Protein AF-A0A4Q3W577-F1 (afdb_monomer_lite)

Radius of gyration: 16.43 Å; chains: 1; bounding box: 40×35×43 Å

Structure (mmCIF, N/CA/C/O backbone):
data_AF-A0A4Q3W577-F1
#
_entry.id   AF-A0A4Q3W577-F1
#
loop_
_atom_site.group_PDB
_atom_site.id
_atom_site.type_symbol
_atom_site.label_atom_id
_atom_site.label_alt_id
_atom_site.label_comp_id
_atom_site.label_asym_id
_atom_site.label_entity_id
_atom_site.label_seq_id
_atom_site.pdbx_PDB_ins_code
_atom_site.Cartn_x
_atom_site.Cartn_y
_atom_site.Cartn_z
_atom_site.occupancy
_atom_site.B_iso_or_equiv
_atom_site.auth_seq_id
_atom_site.auth_comp_id
_atom_site.auth_asym_id
_atom_site.auth_atom_id
_atom_site.pdbx_PDB_model_num
ATOM 1 N N . MET A 1 1 ? 9.323 1.753 0.299 1.00 82.62 1 MET A N 1
ATOM 2 C CA . MET A 1 1 ? 9.574 1.809 -1.164 1.00 82.62 1 MET A CA 1
ATOM 3 C C . MET A 1 1 ? 8.614 0.892 -1.922 1.00 82.62 1 MET A C 1
ATOM 5 O O . MET A 1 1 ? 8.152 -0.078 -1.336 1.00 82.62 1 MET A O 1
ATOM 9 N N . ILE A 1 2 ? 8.341 1.172 -3.198 1.00 89.12 2 ILE A N 1
ATOM 10 C CA . ILE A 1 2 ? 7.577 0.310 -4.118 1.00 89.12 2 ILE A CA 1
ATOM 11 C C . ILE A 1 2 ? 8.361 0.217 -5.434 1.00 89.12 2 ILE A C 1
ATOM 13 O O . ILE A 1 2 ? 8.716 1.256 -5.986 1.00 89.12 2 ILE A O 1
ATOM 17 N N . ASP A 1 3 ? 8.633 -0.992 -5.934 1.00 89.75 3 ASP A N 1
ATOM 18 C CA . ASP A 1 3 ? 9.271 -1.202 -7.245 1.00 89.75 3 ASP A CA 1
ATOM 19 C C . ASP A 1 3 ? 8.219 -1.665 -8.263 1.00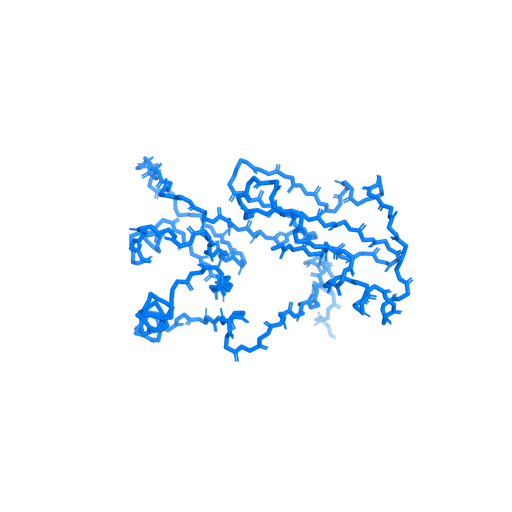 89.75 3 ASP A C 1
ATOM 21 O O . ASP A 1 3 ? 7.570 -2.694 -8.081 1.00 89.75 3 ASP A O 1
ATOM 25 N N . PHE A 1 4 ? 8.018 -0.874 -9.314 1.00 90.88 4 PHE A N 1
ATOM 26 C CA . PHE A 1 4 ? 7.092 -1.162 -10.407 1.00 90.88 4 PHE A CA 1
ATOM 27 C C . PHE A 1 4 ? 7.853 -1.842 -11.533 1.00 90.88 4 PHE A C 1
ATOM 29 O O . PHE A 1 4 ? 8.828 -1.276 -12.017 1.00 90.88 4 PHE A O 1
ATOM 36 N N . ILE A 1 5 ? 7.400 -3.016 -11.975 1.00 89.25 5 ILE A N 1
ATOM 37 C CA . ILE A 1 5 ? 8.038 -3.790 -13.047 1.00 89.25 5 ILE A CA 1
ATOM 38 C C . ILE A 1 5 ? 7.039 -3.987 -14.192 1.00 89.25 5 ILE A C 1
ATOM 40 O O . ILE A 1 5 ? 5.919 -4.443 -13.966 1.00 89.25 5 ILE A O 1
ATOM 44 N N . TYR A 1 6 ? 7.444 -3.662 -15.423 1.00 88.00 6 TYR A N 1
ATOM 45 C CA . TYR A 1 6 ? 6.683 -3.949 -16.643 1.00 88.00 6 TYR A CA 1
ATOM 46 C C . TYR A 1 6 ? 7.619 -4.402 -17.764 1.00 88.00 6 TYR A C 1
ATOM 48 O O . TYR A 1 6 ? 8.552 -3.690 -18.147 1.00 88.00 6 TYR A O 1
ATOM 56 N N . GLY A 1 7 ? 7.369 -5.595 -18.307 1.00 85.25 7 GLY A N 1
ATOM 57 C CA . GLY A 1 7 ? 8.296 -6.229 -19.242 1.00 85.25 7 GLY A CA 1
ATOM 58 C C . GLY A 1 7 ? 9.677 -6.394 -18.602 1.00 85.25 7 GLY A C 1
ATOM 59 O O . GLY A 1 7 ? 9.794 -6.958 -17.520 1.00 85.25 7 GLY A O 1
ATOM 60 N N . ARG A 1 8 ? 10.717 -5.867 -19.256 1.00 86.12 8 ARG A N 1
ATOM 61 C CA . ARG A 1 8 ? 12.102 -5.870 -18.752 1.00 86.12 8 ARG A CA 1
ATOM 62 C C . ARG A 1 8 ? 12.521 -4.544 -18.111 1.00 86.12 8 ARG A C 1
ATOM 64 O O . ARG A 1 8 ? 13.711 -4.265 -18.053 1.00 86.12 8 ARG A O 1
ATOM 71 N N . LYS A 1 9 ? 11.577 -3.708 -17.664 1.00 87.19 9 LYS A N 1
ATOM 72 C CA . LYS A 1 9 ? 11.870 -2.373 -17.110 1.00 87.19 9 LYS A CA 1
ATOM 73 C C . LYS A 1 9 ? 11.303 -2.197 -15.705 1.00 87.19 9 LYS A C 1
ATOM 75 O O . LYS A 1 9 ? 10.205 -2.684 -15.429 1.00 87.19 9 LYS A O 1
ATOM 80 N N . ALA A 1 10 ? 12.044 -1.496 -14.841 1.00 87.69 10 ALA A N 1
ATOM 81 C CA . ALA A 1 10 ? 11.629 -1.167 -13.477 1.00 87.69 10 ALA A CA 1
ATOM 82 C C . ALA A 1 10 ? 11.695 0.332 -13.168 1.00 87.69 10 ALA A C 1
ATOM 84 O O . ALA A 1 10 ? 12.605 1.036 -13.607 1.00 87.69 10 ALA A O 1
ATOM 85 N N . HIS A 1 11 ? 10.777 0.793 -12.320 1.00 86.75 11 HIS A N 1
ATOM 86 C CA . HIS A 1 11 ? 10.814 2.111 -11.698 1.00 86.75 11 HIS A CA 1
ATOM 87 C C . HIS A 1 11 ? 10.502 1.989 -10.213 1.00 86.75 11 HIS A C 1
ATOM 89 O O . HIS A 1 11 ? 9.432 1.515 -9.837 1.00 86.75 11 HIS A O 1
ATOM 95 N N . ASN A 1 12 ? 11.410 2.470 -9.369 1.00 86.50 12 ASN A N 1
ATOM 96 C CA . ASN A 1 12 ? 11.170 2.539 -7.937 1.00 86.50 12 ASN A CA 1
ATOM 97 C C . ASN A 1 12 ? 10.556 3.890 -7.570 1.00 86.50 12 ASN A C 1
ATOM 99 O O . ASN A 1 12 ? 10.975 4.926 -8.086 1.00 86.50 12 ASN A O 1
ATOM 103 N N . ILE A 1 13 ? 9.604 3.880 -6.642 1.00 83.19 13 ILE A N 1
ATOM 104 C CA . ILE A 1 13 ? 9.196 5.084 -5.926 1.00 83.19 13 ILE A CA 1
ATOM 105 C C . ILE A 1 13 ? 9.362 4.853 -4.426 1.00 83.19 13 ILE A C 1
ATOM 107 O O . ILE A 1 13 ? 8.832 3.889 -3.859 1.00 83.19 13 ILE A O 1
ATOM 111 N N . ASN A 1 14 ? 10.066 5.771 -3.766 1.00 77.31 14 ASN A N 1
ATOM 112 C CA . ASN A 1 14 ? 10.183 5.786 -2.319 1.00 77.31 14 ASN A CA 1
ATOM 113 C C . ASN A 1 14 ? 9.249 6.843 -1.713 1.00 77.31 14 ASN A C 1
ATOM 115 O O . ASN A 1 14 ? 9.329 8.018 -2.053 1.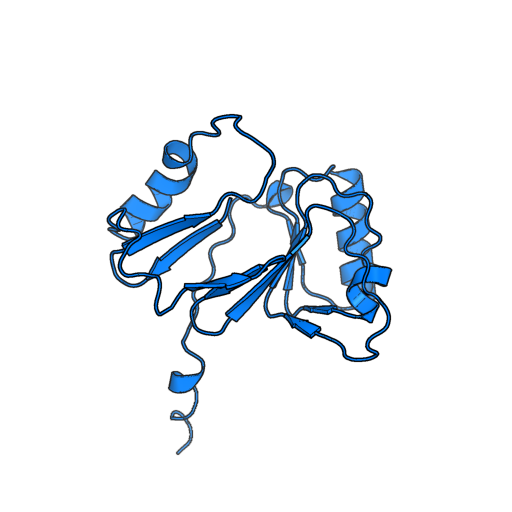00 77.31 14 ASN A O 1
ATOM 119 N N . TYR A 1 15 ? 8.347 6.403 -0.835 1.00 71.81 15 TYR A N 1
ATOM 120 C CA . TYR A 1 15 ? 7.330 7.246 -0.190 1.00 71.81 15 TYR A CA 1
ATOM 121 C C . TYR A 1 15 ? 7.616 7.507 1.291 1.00 71.81 15 TYR A C 1
ATOM 123 O O . TYR A 1 15 ? 6.855 8.206 1.960 1.00 71.81 15 TYR A O 1
ATOM 131 N N . THR A 1 16 ? 8.699 6.938 1.814 1.00 58.91 16 THR A N 1
ATOM 132 C CA . THR A 1 16 ? 9.046 6.994 3.228 1.00 58.91 16 THR A CA 1
ATOM 133 C C . THR A 1 16 ? 10.176 8.008 3.414 1.00 58.91 16 THR A C 1
ATOM 135 O O . THR A 1 16 ? 11.300 7.714 3.048 1.00 58.91 16 THR A O 1
ATOM 138 N N . ILE A 1 17 ? 9.808 9.209 3.888 1.00 51.75 17 ILE A N 1
ATOM 139 C CA . ILE A 1 17 ? 10.595 10.302 4.513 1.00 51.75 17 ILE A CA 1
ATOM 140 C C . ILE A 1 17 ? 12.079 10.461 4.082 1.00 51.75 17 ILE A C 1
ATOM 142 O O . ILE A 1 17 ? 12.902 9.589 4.324 1.00 51.75 17 ILE A O 1
ATOM 146 N N . SER A 1 18 ? 12.371 11.646 3.520 1.00 44.38 18 SER A N 1
ATOM 147 C CA . SER A 1 18 ? 13.666 12.327 3.276 1.00 44.38 18 SER A CA 1
ATOM 148 C C . SER A 1 18 ? 14.967 11.534 3.476 1.00 44.38 18 SER A C 1
ATOM 150 O O . SER A 1 18 ? 15.340 11.247 4.611 1.00 44.38 18 SER A O 1
ATOM 152 N N . ASP A 1 19 ? 15.691 11.309 2.376 1.00 38.62 19 ASP A N 1
ATOM 153 C CA . ASP A 1 19 ? 17.163 11.273 2.268 1.00 38.62 19 ASP A CA 1
ATOM 154 C C . ASP A 1 19 ? 17.989 10.485 3.300 1.00 38.62 19 ASP A C 1
ATOM 156 O O . ASP A 1 19 ? 19.191 10.701 3.421 1.00 38.62 19 ASP A O 1
ATOM 160 N N . SER A 1 20 ? 17.420 9.499 3.994 1.00 45.06 20 SER A N 1
ATOM 161 C CA . SER A 1 20 ? 18.250 8.377 4.436 1.00 45.06 20 SER A CA 1
ATOM 162 C C . SER A 1 20 ? 18.287 7.380 3.288 1.00 45.06 20 SER A C 1
ATOM 164 O O . SER A 1 20 ? 17.257 6.804 2.927 1.00 45.06 20 SER A O 1
ATOM 166 N N . GLU A 1 21 ? 19.459 7.253 2.665 1.00 48.56 21 GLU A N 1
ATOM 167 C CA . GLU A 1 21 ? 19.795 6.263 1.643 1.00 48.56 21 GLU A CA 1
ATOM 168 C C . GLU A 1 21 ? 19.599 4.848 2.208 1.00 48.56 21 GLU A C 1
ATOM 170 O O . GLU A 1 21 ? 20.540 4.120 2.515 1.00 48.56 21 GLU A O 1
ATOM 175 N N . LEU A 1 22 ? 18.347 4.414 2.351 1.00 55.00 22 LEU A N 1
ATOM 176 C CA . LEU A 1 22 ? 18.062 2.999 2.247 1.00 55.00 22 LEU A CA 1
ATOM 177 C C . LEU A 1 22 ? 18.559 2.634 0.854 1.00 55.00 22 LEU A C 1
ATOM 179 O O . LEU A 1 22 ? 18.016 3.156 -0.121 1.00 55.00 22 LEU A O 1
ATOM 183 N N . ASP A 1 23 ? 19.606 1.814 0.764 1.00 60.97 23 ASP A N 1
ATOM 184 C CA . ASP A 1 23 ? 20.143 1.405 -0.526 1.00 60.97 23 ASP A CA 1
ATOM 185 C C . ASP A 1 23 ? 19.043 0.659 -1.289 1.00 60.97 23 ASP A C 1
ATOM 187 O O . ASP A 1 23 ? 18.808 -0.539 -1.112 1.00 60.97 23 ASP A O 1
ATOM 191 N N . VAL A 1 24 ? 18.314 1.407 -2.121 1.00 66.19 24 VAL A N 1
ATOM 192 C CA . VAL A 1 24 ? 17.216 0.908 -2.943 1.00 66.19 24 VAL A CA 1
ATOM 193 C C . VAL A 1 24 ? 17.726 -0.264 -3.772 1.00 66.19 24 VAL A C 1
ATOM 195 O O . VAL A 1 24 ? 16.973 -1.212 -4.002 1.00 66.19 24 VAL A O 1
ATOM 198 N N . ALA A 1 25 ? 19.003 -0.260 -4.169 1.00 66.56 25 ALA A N 1
ATOM 199 C CA . ALA A 1 25 ? 19.601 -1.365 -4.895 1.00 66.56 25 ALA A CA 1
ATOM 200 C C . ALA A 1 25 ? 19.675 -2.633 -4.035 1.00 66.56 25 ALA A C 1
ATOM 202 O O . ALA A 1 25 ? 19.261 -3.679 -4.523 1.00 66.56 25 ALA A O 1
ATOM 203 N N . THR A 1 26 ? 20.089 -2.572 -2.767 1.00 75.25 26 THR A N 1
ATOM 204 C CA . THR A 1 26 ? 20.117 -3.746 -1.869 1.00 75.25 26 THR A CA 1
ATOM 205 C C . THR A 1 26 ? 18.768 -4.473 -1.819 1.00 75.25 26 THR A C 1
ATOM 207 O O . THR A 1 26 ? 18.722 -5.700 -1.918 1.00 75.25 26 THR A O 1
ATOM 210 N N . TYR A 1 27 ? 17.656 -3.738 -1.748 1.00 77.44 27 TYR A N 1
ATOM 211 C CA . TYR A 1 27 ? 16.323 -4.344 -1.629 1.00 77.44 27 TYR A CA 1
ATOM 212 C C . TYR A 1 27 ? 15.666 -4.679 -2.974 1.00 77.44 27 TYR A C 1
ATOM 214 O O . TYR A 1 27 ? 14.859 -5.604 -3.047 1.00 77.44 27 TYR A O 1
ATOM 222 N N . THR A 1 28 ? 15.997 -3.961 -4.052 1.00 82.31 28 THR A N 1
ATOM 223 C CA . THR A 1 28 ? 15.384 -4.188 -5.377 1.00 82.31 28 THR A CA 1
ATOM 224 C C . THR A 1 28 ? 16.203 -5.115 -6.275 1.00 82.31 28 THR A C 1
ATOM 226 O O . THR A 1 28 ? 15.632 -5.797 -7.125 1.00 82.31 28 THR A O 1
ATOM 229 N N . LYS A 1 29 ? 17.526 -5.212 -6.089 1.00 84.94 29 LYS A N 1
ATOM 230 C CA . LYS A 1 29 ? 18.429 -6.010 -6.937 1.00 84.94 29 LYS A CA 1
ATOM 231 C C . LYS A 1 29 ? 18.084 -7.501 -6.975 1.00 84.94 29 LYS A C 1
ATOM 233 O O . LYS A 1 29 ? 18.126 -8.044 -8.082 1.00 84.94 29 LYS A O 1
ATOM 238 N N . PRO A 1 30 ? 17.701 -8.173 -5.868 1.00 86.12 30 PRO A N 1
ATOM 239 C CA . PRO A 1 30 ? 17.278 -9.571 -5.938 1.00 86.12 30 PRO A CA 1
ATOM 240 C C . PRO A 1 30 ? 16.061 -9.755 -6.852 1.00 86.12 30 PRO A C 1
ATOM 242 O O . PRO A 1 30 ? 16.092 -10.581 -7.763 1.00 86.12 30 PRO A O 1
ATOM 245 N N . ALA A 1 31 ? 15.029 -8.920 -6.683 1.00 86.06 31 ALA A N 1
ATOM 246 C CA . ALA A 1 31 ? 13.826 -8.968 -7.511 1.00 86.06 31 ALA A CA 1
ATOM 247 C C . ALA A 1 31 ? 14.133 -8.628 -8.979 1.00 86.06 31 ALA A C 1
ATOM 249 O O . ALA A 1 31 ? 13.727 -9.353 -9.882 1.00 86.06 31 ALA A O 1
ATOM 250 N N . ARG A 1 32 ? 14.909 -7.573 -9.243 1.00 87.94 32 ARG A N 1
ATOM 251 C CA . ARG A 1 32 ? 15.276 -7.175 -10.613 1.00 87.94 32 ARG A CA 1
ATOM 252 C C . ARG A 1 32 ? 16.135 -8.219 -11.321 1.00 87.94 32 ARG A C 1
ATOM 254 O O . ARG A 1 32 ? 15.930 -8.449 -12.507 1.00 87.94 32 ARG A O 1
ATOM 261 N N . THR A 1 33 ? 17.040 -8.886 -10.602 1.00 87.44 33 THR A N 1
ATOM 262 C CA . THR A 1 33 ? 17.805 -10.028 -11.133 1.00 87.44 33 THR A CA 1
ATOM 263 C C . THR A 1 33 ? 16.871 -11.177 -11.500 1.00 87.44 33 THR A C 1
ATOM 265 O O . THR A 1 33 ? 16.927 -11.668 -12.626 1.00 87.44 33 THR A O 1
ATOM 268 N N . LEU A 1 34 ? 15.973 -11.559 -10.583 1.00 87.50 34 LEU A N 1
ATOM 269 C CA . LEU A 1 34 ? 14.999 -12.631 -10.795 1.00 87.50 34 LEU A CA 1
ATOM 270 C C . LEU A 1 34 ? 14.117 -12.372 -12.027 1.00 87.50 34 LEU A C 1
ATOM 272 O O . LEU A 1 34 ? 13.912 -13.267 -12.842 1.00 87.50 34 LEU A O 1
ATOM 276 N N . PHE A 1 35 ? 13.638 -11.137 -12.192 1.00 86.88 35 PHE A N 1
ATOM 277 C CA . PHE A 1 35 ? 12.776 -10.745 -13.310 1.00 86.88 35 PHE A CA 1
ATOM 278 C C . PHE A 1 35 ? 13.544 -10.283 -14.561 1.00 86.88 35 PHE A C 1
ATOM 280 O O . PHE A 1 35 ? 12.918 -9.934 -15.561 1.00 86.88 35 PHE A O 1
ATOM 287 N N . ARG A 1 36 ? 14.886 -10.301 -14.537 1.00 88.81 36 ARG A N 1
ATOM 288 C CA . ARG A 1 36 ? 15.774 -9.887 -15.645 1.00 88.81 36 ARG A CA 1
ATOM 289 C C . ARG A 1 36 ? 15.459 -8.472 -16.146 1.00 88.81 36 ARG A C 1
ATOM 291 O O . ARG A 1 36 ? 15.283 -8.236 -17.342 1.00 88.81 36 ARG A O 1
ATOM 298 N N . VAL A 1 37 ? 15.347 -7.551 -15.196 1.00 87.25 37 VAL A N 1
ATOM 299 C CA . VAL A 1 37 ? 14.878 -6.184 -15.407 1.00 87.25 37 VAL A CA 1
ATOM 300 C C . VAL A 1 37 ? 16.040 -5.198 -15.440 1.00 87.25 37 VAL A C 1
ATOM 302 O O . VAL A 1 37 ? 16.917 -5.223 -14.579 1.00 87.25 37 VAL A O 1
ATOM 305 N N . GLU A 1 38 ? 15.994 -4.283 -16.399 1.00 78.75 38 GLU A N 1
ATOM 306 C CA . GLU A 1 38 ? 16.878 -3.128 -16.509 1.00 78.75 38 GLU A CA 1
ATOM 307 C C . GLU A 1 38 ? 16.240 -1.912 -15.817 1.00 78.75 38 GLU A C 1
ATOM 309 O O . GLU A 1 38 ? 15.022 -1.697 -15.860 1.00 78.75 38 GLU A O 1
ATOM 314 N N . ALA A 1 39 ? 17.063 -1.103 -15.147 1.00 68.81 39 ALA A N 1
ATOM 315 C CA . ALA A 1 39 ? 16.611 0.141 -14.537 1.00 68.81 39 ALA A CA 1
ATOM 316 C C . ALA A 1 39 ? 16.448 1.212 -15.629 1.00 68.81 39 ALA A C 1
ATOM 318 O O . ALA A 1 39 ? 17.385 1.943 -15.930 1.00 68.81 39 ALA A O 1
ATOM 319 N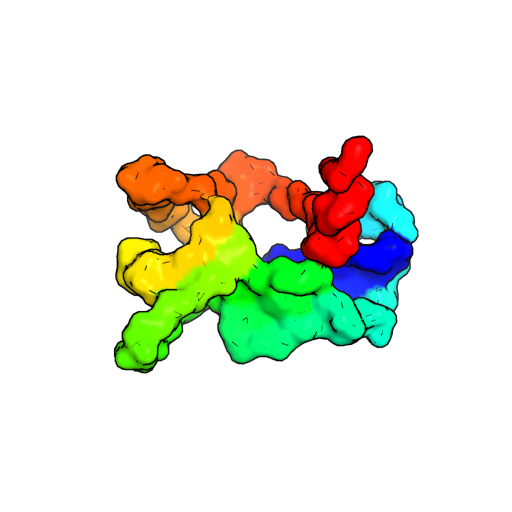 N . ASP A 1 40 ? 15.264 1.294 -16.234 1.00 68.12 40 ASP A N 1
ATOM 320 C CA . ASP A 1 40 ? 14.907 2.348 -17.187 1.00 68.12 40 ASP A CA 1
ATOM 321 C C . ASP A 1 40 ? 13.532 2.927 -16.833 1.00 68.12 40 ASP A C 1
ATOM 323 O O . ASP A 1 40 ? 12.486 2.291 -17.005 1.00 68.12 40 ASP A O 1
ATOM 327 N N . SER A 1 41 ? 13.549 4.157 -16.322 1.00 62.47 41 SER A N 1
ATOM 328 C CA . SER A 1 41 ? 12.378 4.893 -15.852 1.00 62.47 41 SER A CA 1
ATOM 329 C C . SER A 1 41 ? 11.532 5.492 -16.980 1.00 62.47 41 SER A C 1
ATOM 331 O O . SER A 1 41 ? 10.344 5.735 -16.764 1.00 62.47 41 SER A O 1
ATOM 333 N N . ASN A 1 42 ? 12.092 5.709 -18.176 1.00 64.50 42 ASN A N 1
ATOM 334 C CA . ASN A 1 42 ? 11.457 6.548 -19.199 1.00 64.50 42 ASN A CA 1
ATOM 335 C C . ASN A 1 42 ? 10.324 5.851 -19.964 1.00 64.50 42 ASN A C 1
ATOM 337 O O . ASN A 1 42 ? 9.461 6.503 -20.543 1.00 64.50 42 ASN A O 1
ATOM 341 N N . PHE A 1 43 ? 10.277 4.521 -19.952 1.00 64.00 43 PHE A N 1
ATOM 342 C CA . PHE A 1 43 ? 9.262 3.758 -20.689 1.00 64.00 43 PHE A CA 1
ATOM 343 C C . PHE A 1 43 ? 7.980 3.499 -19.888 1.00 64.00 43 PHE A C 1
ATOM 345 O O . PHE A 1 43 ? 6.936 3.194 -20.458 1.00 64.00 43 PHE A O 1
ATOM 352 N N . LEU A 1 44 ? 8.045 3.610 -18.559 1.00 68.06 44 LEU A N 1
ATOM 353 C CA . LEU A 1 44 ? 6.947 3.221 -17.673 1.00 68.06 44 LEU A CA 1
ATOM 354 C C . LEU A 1 44 ? 5.849 4.284 -17.553 1.00 68.06 44 LEU A C 1
ATOM 356 O O . LEU A 1 44 ? 4.781 3.977 -17.030 1.00 68.06 44 LEU A O 1
ATOM 360 N N . PHE A 1 45 ? 6.059 5.501 -18.067 1.00 65.50 45 PHE A N 1
ATOM 361 C CA . PHE A 1 45 ? 5.130 6.626 -17.892 1.00 65.50 45 PHE A CA 1
ATOM 362 C C . PHE A 1 45 ? 3.728 6.396 -18.474 1.00 65.50 45 PHE A C 1
ATOM 364 O O . PHE A 1 45 ? 2.760 6.959 -17.967 1.00 65.50 45 PHE A O 1
ATOM 371 N N . SER A 1 46 ? 3.578 5.558 -19.503 1.00 77.94 46 SER A N 1
ATOM 372 C CA . SER A 1 46 ? 2.249 5.234 -20.044 1.00 77.94 46 SER A CA 1
ATOM 373 C C . SER A 1 46 ? 1.434 4.354 -19.088 1.00 77.94 46 SER A C 1
ATOM 375 O O . SER A 1 46 ? 0.221 4.533 -18.956 1.00 77.94 46 SER A O 1
ATOM 377 N N . ALA A 1 47 ? 2.102 3.434 -18.388 1.00 84.50 47 ALA A N 1
ATOM 378 C CA . ALA A 1 47 ? 1.493 2.509 -17.440 1.00 84.50 47 ALA A CA 1
ATOM 379 C C . ALA A 1 47 ? 1.418 3.071 -16.013 1.00 84.50 47 ALA A C 1
ATOM 381 O O . ALA A 1 47 ? 0.537 2.656 -15.262 1.00 84.50 47 ALA A O 1
ATOM 382 N N . LEU A 1 48 ? 2.323 3.984 -15.643 1.00 89.69 48 LEU A N 1
ATOM 383 C CA . LEU A 1 48 ? 2.481 4.549 -14.306 1.00 89.69 48 LEU A CA 1
ATOM 384 C C . LEU A 1 48 ? 2.083 6.029 -14.276 1.00 89.69 48 LEU A C 1
ATOM 386 O O . LEU A 1 48 ? 2.764 6.885 -14.838 1.00 89.69 48 LEU A O 1
ATOM 390 N N . LYS A 1 49 ? 1.019 6.345 -13.539 1.00 90.31 49 LYS A N 1
ATOM 391 C CA . LYS A 1 49 ? 0.532 7.714 -13.326 1.00 90.31 49 LYS A CA 1
ATOM 392 C C . LYS A 1 49 ? 0.707 8.107 -11.865 1.00 90.31 49 LYS A C 1
ATOM 394 O O . LYS A 1 49 ? 0.294 7.362 -10.978 1.00 90.31 49 LYS A O 1
ATOM 399 N N . LYS A 1 50 ? 1.297 9.276 -11.613 1.00 87.25 50 LYS A N 1
ATOM 400 C CA . LYS A 1 50 ? 1.474 9.836 -10.265 1.00 87.25 50 LYS A CA 1
ATOM 401 C C . LYS A 1 50 ? 0.335 10.796 -9.923 1.00 87.25 50 LYS A C 1
ATOM 403 O O . LYS A 1 50 ? -0.099 11.571 -10.768 1.00 87.25 50 LYS A O 1
ATOM 408 N N . TYR A 1 51 ? -0.112 10.741 -8.675 1.00 86.81 51 TYR A N 1
ATOM 409 C CA . TYR A 1 51 ? -1.110 11.623 -8.077 1.00 86.81 51 TYR A CA 1
ATOM 410 C C . TYR A 1 51 ? -0.570 12.160 -6.743 1.00 86.81 51 TYR A C 1
ATOM 412 O O . TYR A 1 51 ? 0.349 11.558 -6.183 1.00 86.81 51 TYR A O 1
ATOM 420 N N . PRO A 1 52 ? -1.142 13.243 -6.183 1.00 83.19 52 PRO A N 1
ATOM 421 C CA . PRO A 1 52 ? -0.650 13.827 -4.932 1.00 83.19 52 PRO A CA 1
ATOM 422 C C . PRO A 1 52 ? -0.550 12.838 -3.761 1.00 83.19 52 PRO A C 1
ATOM 424 O O . PRO A 1 52 ? 0.379 12.915 -2.965 1.00 83.19 52 PRO A O 1
ATOM 427 N N . PHE A 1 53 ? -1.476 11.878 -3.684 1.00 83.62 53 PHE A N 1
ATOM 428 C CA . PHE A 1 53 ? -1.578 10.929 -2.568 1.00 83.62 53 PHE A CA 1
ATOM 429 C C . PHE A 1 53 ? -1.525 9.464 -3.011 1.00 83.62 53 PHE A C 1
ATOM 431 O O . PHE A 1 53 ? -2.019 8.576 -2.320 1.00 83.62 53 PHE A O 1
ATOM 438 N N . GLY A 1 54 ? -0.972 9.185 -4.189 1.00 89.75 54 GLY A N 1
ATOM 439 C CA . GLY A 1 54 ? -0.931 7.820 -4.693 1.00 89.75 54 GLY A CA 1
ATOM 440 C C . GLY A 1 54 ? -0.453 7.704 -6.126 1.00 89.75 54 GLY A C 1
ATOM 441 O O . GLY A 1 54 ? 0.008 8.662 -6.743 1.00 89.75 54 GLY A O 1
ATOM 442 N N . VAL A 1 55 ? -0.580 6.501 -6.667 1.00 92.06 55 VAL A N 1
ATOM 443 C CA . VAL A 1 55 ? -0.223 6.175 -8.048 1.00 92.06 55 VAL A CA 1
ATOM 444 C C . VAL A 1 55 ? -1.253 5.251 -8.663 1.00 92.06 55 VAL A C 1
ATOM 446 O O . VAL A 1 55 ? -1.946 4.515 -7.965 1.00 92.06 55 VAL A O 1
ATOM 449 N N . SER A 1 56 ? -1.336 5.270 -9.987 1.00 92.62 56 SER A N 1
ATOM 450 C CA . SER A 1 56 ? -1.967 4.202 -10.749 1.00 92.62 56 SER A CA 1
ATOM 451 C C . SER A 1 56 ? -0.907 3.470 -11.555 1.00 92.62 56 SER A C 1
ATOM 453 O O . SER A 1 56 ? -0.086 4.118 -12.199 1.00 92.62 56 SER A O 1
ATOM 455 N N . PHE A 1 57 ? -0.928 2.141 -11.524 1.00 92.56 57 PHE A N 1
ATOM 456 C CA . PHE A 1 57 ? -0.058 1.302 -12.339 1.00 92.56 57 PHE A CA 1
ATOM 457 C C . PHE A 1 57 ? -0.875 0.208 -13.026 1.00 92.56 57 PHE A C 1
ATOM 459 O O . PHE A 1 57 ? -1.560 -0.560 -12.354 1.00 92.56 57 PHE A O 1
ATOM 466 N N . LEU A 1 58 ? -0.850 0.168 -14.364 1.00 91.25 58 LEU A N 1
ATOM 467 C CA . LEU A 1 58 ? -1.683 -0.738 -15.177 1.00 91.25 58 LEU A CA 1
ATOM 468 C C . LEU A 1 58 ? -3.177 -0.688 -14.798 1.00 91.25 58 LEU A C 1
ATOM 470 O O . LEU A 1 58 ? -3.857 -1.708 -14.733 1.00 91.25 58 LEU A O 1
ATOM 474 N N . GLY A 1 59 ? -3.682 0.512 -14.500 1.00 90.62 59 GLY A N 1
ATOM 475 C CA . GLY A 1 59 ? -5.068 0.736 -14.077 1.00 90.62 59 GLY A CA 1
ATOM 476 C C . GLY A 1 59 ? -5.320 0.526 -12.581 1.00 90.62 59 GLY A C 1
ATOM 477 O O . GLY A 1 59 ? -6.278 1.092 -12.057 1.00 90.62 59 GLY A O 1
ATOM 478 N N . LYS A 1 60 ? -4.433 -0.171 -11.860 1.00 93.50 60 LYS A N 1
ATOM 479 C CA . LYS A 1 60 ? -4.573 -0.401 -10.416 1.00 93.50 60 LYS A CA 1
ATOM 480 C C . LYS A 1 60 ? -4.214 0.836 -9.617 1.00 93.50 60 LYS A C 1
ATOM 482 O O . LYS A 1 60 ? -3.144 1.406 -9.805 1.00 93.50 60 LYS A O 1
ATOM 487 N N . LYS A 1 61 ? -5.112 1.260 -8.733 1.00 94.56 61 LYS A N 1
ATOM 488 C CA . LYS A 1 61 ? -4.994 2.462 -7.903 1.00 94.56 61 LYS A CA 1
ATOM 489 C C . LYS A 1 61 ? -4.390 2.102 -6.552 1.00 94.56 61 LYS A C 1
ATOM 491 O O . LYS A 1 61 ? -4.972 1.336 -5.785 1.00 94.56 61 LYS A O 1
ATOM 496 N N . ILE A 1 62 ? -3.245 2.699 -6.255 1.00 94.25 62 ILE A N 1
ATOM 497 C CA . ILE A 1 62 ? -2.526 2.558 -4.992 1.00 94.25 62 ILE A CA 1
ATOM 498 C C . ILE A 1 62 ? -2.597 3.907 -4.281 1.00 94.25 62 ILE A C 1
ATOM 500 O O . ILE A 1 62 ? -1.951 4.868 -4.701 1.00 94.25 62 ILE A O 1
ATOM 504 N N . LEU A 1 63 ? -3.394 3.985 -3.219 1.00 93.19 63 LEU A N 1
ATOM 505 C CA . LEU A 1 63 ? -3.439 5.151 -2.339 1.00 93.19 63 LEU A CA 1
ATOM 506 C C . LEU A 1 63 ? -2.358 5.010 -1.267 1.00 93.19 63 LEU A C 1
ATOM 508 O O . LEU A 1 63 ? -2.197 3.931 -0.701 1.00 93.19 63 LEU A O 1
ATOM 512 N N . ILE A 1 64 ? -1.619 6.080 -0.984 1.00 90.75 64 ILE A N 1
ATOM 513 C CA . ILE A 1 64 ? -0.465 6.055 -0.083 1.00 90.75 64 ILE A CA 1
ATOM 514 C C . ILE A 1 64 ? -0.660 7.104 1.004 1.00 90.75 64 ILE A C 1
ATOM 516 O O . ILE A 1 64 ? -0.717 8.299 0.727 1.00 90.75 64 ILE A O 1
ATOM 520 N N . LEU A 1 65 ? -0.744 6.645 2.250 1.00 88.62 65 LEU A N 1
ATOM 521 C CA . LEU A 1 65 ? -0.967 7.476 3.425 1.00 88.62 65 LEU A CA 1
ATOM 522 C C . LEU A 1 65 ? 0.270 7.458 4.321 1.00 88.62 65 LEU A C 1
ATOM 524 O O . LEU A 1 65 ? 0.515 6.494 5.047 1.00 88.62 65 LEU A O 1
ATOM 528 N N . SER A 1 66 ? 1.035 8.548 4.278 1.00 80.62 66 SER A N 1
ATOM 529 C CA . SER A 1 66 ? 2.150 8.820 5.197 1.00 80.62 66 SER A CA 1
ATOM 530 C C . SER A 1 66 ? 1.776 9.800 6.314 1.00 80.62 66 SER A C 1
ATOM 532 O O . SER A 1 66 ? 2.366 9.783 7.392 1.00 80.62 66 SER A O 1
ATOM 534 N N . LYS A 1 67 ? 0.759 10.634 6.082 1.00 67.69 67 LYS A N 1
ATOM 535 C CA . LYS A 1 67 ? 0.213 11.609 7.030 1.00 67.69 67 LYS A CA 1
ATOM 536 C C . LYS A 1 67 ? -1.313 11.608 6.935 1.00 67.69 67 LYS A C 1
ATOM 538 O O . LYS A 1 67 ? -1.874 11.039 5.998 1.00 67.69 67 LYS A O 1
ATOM 543 N N . LEU A 1 68 ? -1.978 12.202 7.924 1.00 60.12 68 LEU A N 1
ATOM 544 C CA . LEU A 1 68 ? -3.425 12.389 7.897 1.00 60.12 68 LEU A CA 1
ATOM 545 C C . LEU A 1 68 ? -3.794 13.180 6.633 1.00 60.12 68 LEU A C 1
ATOM 547 O O . LEU A 1 68 ? -3.287 14.283 6.432 1.00 60.12 68 LEU A O 1
ATOM 551 N N . ILE A 1 69 ? -4.632 12.602 5.776 1.00 61.19 69 ILE A N 1
ATOM 552 C CA . ILE A 1 69 ? -5.274 13.354 4.700 1.00 61.19 69 ILE A CA 1
ATOM 553 C C . ILE A 1 69 ? -6.555 13.912 5.296 1.00 61.19 69 ILE A C 1
ATOM 555 O O . ILE A 1 69 ? -7.408 13.149 5.751 1.00 61.19 69 ILE A O 1
ATOM 559 N N . GLU A 1 70 ? -6.688 15.233 5.294 1.00 55.44 70 GLU A N 1
ATOM 560 C CA . GLU A 1 70 ? -7.970 15.878 5.541 1.00 55.44 70 GLU A CA 1
ATOM 561 C C . GLU A 1 70 ? -8.890 15.534 4.369 1.00 55.44 70 GLU A C 1
ATOM 563 O O . GLU A 1 70 ? -8.835 16.129 3.293 1.00 55.44 70 GLU A O 1
ATOM 568 N N . THR A 1 71 ? -9.702 14.491 4.533 1.00 55.16 71 THR A N 1
ATOM 569 C CA . THR A 1 71 ? -10.755 14.184 3.570 1.00 55.16 71 THR A CA 1
ATOM 570 C C . THR A 1 71 ? -11.898 15.155 3.826 1.00 55.16 71 THR A C 1
ATOM 572 O O . THR A 1 71 ? -12.830 14.849 4.569 1.00 55.16 71 THR A O 1
ATOM 575 N N . SER A 1 72 ? -11.812 16.347 3.243 1.00 48.41 72 SER A N 1
ATOM 576 C CA . SER A 1 72 ? -12.888 17.334 3.278 1.00 48.41 72 SER A CA 1
ATOM 577 C C . SER A 1 72 ? -14.081 16.813 2.473 1.00 48.41 72 SER A C 1
ATOM 579 O O . SER A 1 72 ? -14.160 17.008 1.265 1.00 48.41 72 SER A O 1
ATOM 581 N N . GLY A 1 73 ? -14.959 16.064 3.145 1.00 51.53 73 GLY A N 1
ATOM 582 C CA . GLY A 1 73 ? -16.416 16.040 2.980 1.00 51.53 73 GLY A CA 1
ATOM 583 C C . GLY A 1 73 ? -17.041 16.036 1.581 1.00 51.53 73 GLY A C 1
ATOM 584 O O . GLY A 1 73 ? -18.181 16.466 1.463 1.00 51.53 73 GLY A O 1
ATOM 585 N N . SER A 1 74 ? -16.384 15.555 0.521 1.00 56.84 74 SER A N 1
ATOM 586 C CA . SER A 1 74 ? -16.990 15.562 -0.825 1.00 56.84 74 SER A CA 1
ATOM 587 C C . SER A 1 74 ? -18.113 14.526 -1.003 1.00 56.84 74 SER A C 1
ATOM 589 O O . SER A 1 74 ? -18.699 14.430 -2.082 1.00 56.84 74 SER A O 1
ATOM 591 N N . GLY A 1 75 ? -18.400 13.718 0.030 1.00 61.25 75 GLY A N 1
ATOM 592 C CA . GLY A 1 75 ? -19.442 12.684 0.047 1.00 61.25 75 GLY A CA 1
ATOM 593 C C . GLY A 1 75 ? -19.185 11.493 -0.885 1.00 61.25 75 GLY A C 1
ATOM 594 O O . GLY A 1 75 ? -19.911 10.504 -0.827 1.00 61.25 75 GLY A O 1
ATOM 595 N N . LYS A 1 76 ? -18.157 11.551 -1.740 1.00 69.06 76 LYS A N 1
ATOM 596 C CA . LYS A 1 76 ? -17.816 10.488 -2.689 1.00 69.06 76 LYS A CA 1
ATOM 597 C C . LYS A 1 76 ? -16.705 9.613 -2.128 1.00 69.06 76 LYS A C 1
ATOM 599 O O . LYS A 1 76 ? -15.580 10.067 -1.932 1.00 69.06 76 LYS A O 1
ATOM 604 N N . SER A 1 77 ? -17.013 8.334 -1.932 1.00 82.75 77 SER A N 1
ATOM 605 C CA . SER A 1 77 ? -16.009 7.332 -1.586 1.00 82.75 77 SER A CA 1
ATOM 606 C C . SER A 1 77 ? -15.038 7.099 -2.747 1.00 82.75 77 SER A C 1
ATOM 608 O O . SER A 1 77 ? -15.455 6.952 -3.898 1.00 82.75 77 SER A O 1
ATOM 610 N N . PHE A 1 78 ? -13.749 6.993 -2.445 1.00 88.12 78 PHE A N 1
ATOM 611 C CA . PHE A 1 78 ? -12.696 6.633 -3.382 1.00 88.12 78 PHE A CA 1
ATOM 612 C C . PHE A 1 78 ? -12.441 5.123 -3.357 1.00 88.12 78 PHE A C 1
ATOM 614 O O . PHE A 1 78 ? -12.081 4.554 -2.324 1.00 88.12 78 PHE A O 1
ATOM 621 N N . GLN A 1 79 ? -12.586 4.470 -4.509 1.00 92.75 79 GLN A N 1
ATOM 622 C CA . GLN A 1 79 ? -12.214 3.066 -4.668 1.00 92.75 79 GLN A CA 1
ATOM 623 C C . GLN A 1 79 ? -10.711 2.950 -4.940 1.00 92.75 79 GLN A C 1
ATOM 625 O O . GLN A 1 79 ? -10.212 3.515 -5.919 1.00 92.75 79 GLN A O 1
ATOM 630 N N . ALA A 1 80 ? -10.013 2.192 -4.096 1.00 94.69 80 ALA A N 1
ATOM 631 C CA . ALA A 1 80 ? -8.602 1.864 -4.263 1.00 94.69 80 ALA A CA 1
ATOM 632 C C . ALA A 1 80 ? -8.435 0.347 -4.409 1.00 94.69 80 ALA A C 1
ATOM 634 O O . ALA A 1 80 ? -9.117 -0.433 -3.744 1.00 94.69 80 ALA A O 1
ATOM 635 N N . ASP A 1 81 ? -7.497 -0.096 -5.239 1.00 96.50 81 ASP A N 1
ATOM 636 C CA . ASP A 1 81 ? -7.102 -1.506 -5.242 1.00 96.50 81 ASP A CA 1
ATOM 637 C C . ASP A 1 81 ? -6.248 -1.793 -4.003 1.00 96.50 81 ASP A C 1
ATOM 639 O O . ASP A 1 81 ? -6.477 -2.769 -3.287 1.00 96.50 81 ASP A O 1
ATOM 643 N N . TYR A 1 82 ? -5.333 -0.871 -3.692 1.00 96.31 82 TYR A N 1
ATOM 644 C CA . TYR A 1 82 ? -4.404 -0.985 -2.576 1.00 96.31 82 TYR A CA 1
ATOM 645 C C . TYR A 1 82 ? -4.369 0.306 -1.759 1.00 96.31 82 TYR A C 1
ATOM 647 O O . TYR A 1 82 ? -4.269 1.401 -2.315 1.00 96.31 82 TYR A O 1
ATOM 655 N N . LEU A 1 83 ? -4.409 0.174 -0.435 1.00 95.44 83 LEU A N 1
ATOM 656 C CA . LEU A 1 83 ? -4.139 1.259 0.506 1.00 95.44 83 LEU A CA 1
ATOM 657 C C . LEU A 1 83 ? -2.829 0.963 1.234 1.00 95.44 83 LEU A C 1
ATOM 659 O O . LEU A 1 83 ? -2.784 0.0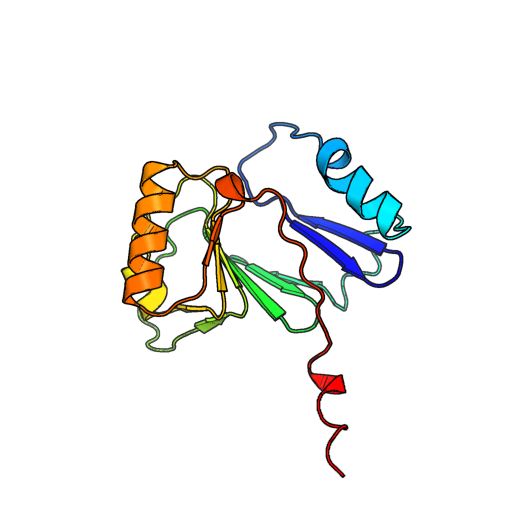45 2.041 1.00 95.44 83 LEU A O 1
ATOM 663 N N . LEU A 1 84 ? -1.781 1.740 0.978 1.00 94.44 84 LEU A N 1
ATOM 664 C CA . LEU A 1 84 ? -0.503 1.648 1.677 1.00 94.44 84 LEU A CA 1
ATOM 665 C C . LEU A 1 84 ? -0.442 2.657 2.822 1.00 94.44 84 LEU A C 1
ATOM 667 O O . LEU A 1 84 ? -0.547 3.860 2.600 1.00 94.44 84 LEU A O 1
ATOM 671 N N . ILE A 1 85 ? -0.202 2.171 4.035 1.00 93.25 85 ILE A N 1
ATOM 672 C CA . ILE A 1 85 ? 0.019 2.989 5.228 1.00 93.25 85 ILE A CA 1
ATOM 673 C C . ILE A 1 85 ? 1.502 2.942 5.578 1.00 93.25 85 ILE A C 1
ATOM 675 O O . ILE A 1 85 ? 2.065 1.863 5.768 1.00 93.25 85 ILE A O 1
ATOM 679 N N . THR A 1 86 ? 2.145 4.102 5.676 1.00 89.62 86 THR A N 1
ATOM 680 C CA . THR A 1 86 ? 3.597 4.235 5.878 1.00 89.62 86 THR A CA 1
ATOM 681 C C . THR A 1 86 ? 3.928 5.396 6.821 1.00 89.62 86 THR A C 1
ATOM 683 O O . THR A 1 86 ? 3.053 6.175 7.197 1.00 89.62 86 THR A O 1
ATOM 686 N N . GLY A 1 87 ? 5.187 5.502 7.251 1.00 86.62 87 GLY A N 1
ATOM 687 C CA . GLY A 1 87 ? 5.686 6.650 8.014 1.00 86.62 87 GLY A CA 1
ATOM 688 C C . GLY A 1 87 ? 5.190 6.727 9.458 1.00 86.62 87 GLY A C 1
ATOM 689 O O . GLY A 1 87 ? 5.237 7.796 10.059 1.00 86.62 87 GLY A O 1
ATOM 690 N N . ASN A 1 88 ? 4.701 5.619 10.027 1.00 84.69 88 ASN A N 1
ATOM 691 C CA . ASN A 1 88 ? 4.180 5.563 11.395 1.00 84.69 88 ASN A CA 1
ATOM 692 C C . ASN A 1 88 ? 3.085 6.613 11.674 1.00 84.69 88 ASN A C 1
ATOM 694 O O . ASN A 1 88 ? 3.026 7.186 12.765 1.00 84.69 88 ASN A O 1
ATOM 698 N N . SER A 1 89 ? 2.205 6.846 10.697 1.00 78.31 89 SER A N 1
ATOM 699 C CA . SER A 1 89 ? 1.146 7.861 10.751 1.00 78.31 89 SER A CA 1
ATOM 700 C C . SER A 1 89 ? 0.263 7.752 12.007 1.00 78.31 89 SER A C 1
ATOM 702 O O . SER A 1 89 ? 0.048 6.667 12.560 1.00 78.31 89 SER A O 1
ATOM 704 N N . SER A 1 90 ? -0.250 8.886 12.491 1.00 82.56 90 SER A N 1
ATOM 705 C CA . SER A 1 90 ? -1.192 8.984 13.621 1.00 82.56 90 SER A CA 1
ATOM 706 C C . SER A 1 90 ? -2.657 8.747 13.220 1.00 82.56 90 SER A C 1
ATOM 708 O O . SER A 1 90 ? -3.568 9.092 13.969 1.00 82.56 90 SER A O 1
ATOM 710 N N . LEU A 1 91 ? -2.898 8.154 12.047 1.00 86.31 91 LEU A N 1
ATOM 711 C CA . LEU A 1 91 ? -4.240 7.923 11.519 1.00 86.31 91 LEU A CA 1
ATOM 712 C C . LEU A 1 91 ? -5.052 6.901 12.329 1.00 86.31 91 LEU A C 1
ATOM 714 O O . LEU A 1 91 ? -4.515 5.958 12.920 1.00 86.31 91 LEU A O 1
ATOM 718 N N . LYS A 1 92 ? -6.376 7.058 12.272 1.00 88.75 92 LYS A N 1
ATOM 719 C CA . LYS A 1 92 ? -7.351 6.020 12.616 1.00 88.75 92 LYS A CA 1
ATOM 720 C C . LYS A 1 92 ? -7.801 5.352 11.321 1.00 88.75 92 LYS A C 1
ATOM 722 O O . LYS A 1 92 ? -8.276 6.032 10.413 1.00 88.75 92 LYS A O 1
ATOM 727 N N . LEU A 1 93 ? -7.623 4.037 11.214 1.00 90.31 93 LEU A N 1
ATOM 728 C CA . LEU A 1 93 ? -7.918 3.321 9.973 1.00 90.31 93 LEU A CA 1
ATOM 729 C C . LEU A 1 93 ? -9.420 3.363 9.664 1.00 90.31 93 LEU A C 1
ATOM 731 O O . LEU A 1 93 ? -9.793 3.577 8.517 1.00 90.31 93 LEU A O 1
ATOM 735 N N . THR A 1 94 ? -10.273 3.271 10.683 1.00 89.19 94 THR A N 1
ATOM 736 C CA . THR A 1 94 ? -11.729 3.439 10.547 1.00 89.19 94 THR A CA 1
ATOM 737 C C . THR A 1 94 ? -12.126 4.732 9.839 1.00 89.19 94 THR A C 1
ATOM 739 O O . THR A 1 94 ? -12.986 4.695 8.965 1.00 89.19 94 THR A O 1
ATOM 742 N N . ASP A 1 95 ? -11.481 5.854 10.165 1.00 88.25 95 ASP A N 1
ATOM 743 C CA . ASP A 1 95 ? -11.816 7.168 9.604 1.00 88.25 95 ASP A CA 1
ATOM 744 C C . ASP A 1 95 ? -11.418 7.232 8.126 1.00 88.25 95 ASP A C 1
ATOM 746 O O . ASP A 1 95 ? -12.185 7.686 7.278 1.00 88.25 95 ASP A O 1
ATOM 750 N N . VAL A 1 96 ? -10.252 6.674 7.789 1.00 89.38 96 VAL A N 1
ATOM 751 C CA . VAL A 1 96 ? -9.814 6.516 6.395 1.00 89.38 96 VAL A CA 1
ATOM 752 C C . VAL A 1 96 ? -10.818 5.670 5.609 1.00 89.38 96 VAL A C 1
ATOM 754 O O . VAL A 1 96 ? -11.196 6.024 4.492 1.00 89.38 96 VAL A O 1
ATOM 757 N N . LEU A 1 97 ? -11.285 4.567 6.196 1.00 90.38 97 LEU A N 1
ATOM 758 C CA . LEU A 1 97 ? -12.185 3.615 5.547 1.00 90.38 97 LEU A CA 1
ATOM 759 C C . LEU A 1 97 ? -13.620 4.131 5.362 1.00 90.38 97 LEU A C 1
ATOM 761 O O . LEU A 1 97 ? -14.402 3.514 4.629 1.00 90.38 97 LEU A O 1
ATOM 765 N N . GLN A 1 98 ? -13.987 5.265 5.966 1.00 88.12 98 GLN A N 1
ATOM 766 C CA . GLN A 1 98 ? -15.254 5.938 5.663 1.00 88.12 98 GLN A CA 1
ATOM 767 C C . GLN A 1 98 ? -15.271 6.412 4.207 1.00 88.12 98 GLN A C 1
ATOM 769 O O . GLN A 1 98 ? -16.228 6.142 3.480 1.00 88.12 98 GLN A O 1
ATOM 774 N N . ASN A 1 99 ? -14.169 7.023 3.764 1.00 87.81 99 ASN A N 1
ATOM 775 C CA . ASN A 1 99 ? -14.052 7.653 2.450 1.00 87.81 99 ASN A CA 1
ATOM 776 C C . ASN A 1 99 ? -13.212 6.847 1.456 1.00 87.81 99 ASN A C 1
ATOM 778 O O . ASN A 1 99 ? -13.281 7.110 0.261 1.00 87.81 99 ASN A O 1
ATOM 782 N N . VAL A 1 100 ? -12.441 5.857 1.905 1.00 91.25 100 VAL A N 1
ATOM 783 C CA . VAL A 1 100 ? -11.618 5.000 1.043 1.00 91.25 100 VAL A CA 1
ATOM 784 C C . VAL A 1 100 ? -12.100 3.561 1.146 1.00 91.25 100 VAL A C 1
ATOM 786 O O . VAL A 1 100 ? -12.242 3.022 2.239 1.00 91.25 100 VAL A O 1
ATOM 789 N N . LYS A 1 101 ? -12.322 2.913 0.003 1.00 93.75 101 LYS A N 1
ATOM 790 C CA . LYS A 1 101 ? -12.736 1.506 -0.081 1.00 93.75 101 LYS A CA 1
ATOM 791 C C . LYS A 1 101 ? -11.630 0.683 -0.753 1.00 93.75 101 LYS A C 1
ATOM 793 O O . LYS A 1 101 ? -11.667 0.523 -1.976 1.00 93.75 101 LYS A O 1
ATOM 798 N N . PRO A 1 102 ? -10.610 0.233 0.007 1.00 96.50 102 PRO A N 1
ATOM 799 C CA . PRO A 1 102 ? -9.507 -0.552 -0.530 1.00 96.50 102 PRO A CA 1
ATOM 800 C C . PRO A 1 102 ? -9.860 -2.039 -0.656 1.00 96.50 102 PRO A C 1
ATOM 802 O O . PRO A 1 102 ? -10.542 -2.592 0.204 1.00 96.50 102 PRO A O 1
ATOM 805 N N . SER A 1 103 ? -9.321 -2.711 -1.676 1.00 96.44 103 SER A N 1
ATOM 806 C CA . SER A 1 103 ? -9.418 -4.180 -1.798 1.00 96.44 103 SER A CA 1
ATOM 807 C C . SER A 1 103 ? -8.361 -4.930 -0.973 1.00 96.44 103 SER A C 1
ATOM 809 O O . SER A 1 103 ? -8.503 -6.134 -0.723 1.00 96.44 103 SER A O 1
ATOM 811 N N . LEU A 1 104 ? -7.282 -4.239 -0.593 1.00 97.75 104 LEU A N 1
ATOM 812 C CA . LEU A 1 104 ? -6.205 -4.729 0.266 1.00 97.75 104 LEU A CA 1
ATOM 813 C C . LEU A 1 104 ? -5.526 -3.553 0.985 1.00 97.75 104 LEU A C 1
ATOM 815 O O . LEU A 1 104 ? -5.137 -2.569 0.353 1.00 97.75 104 LEU A O 1
ATOM 819 N N . VAL A 1 105 ? -5.353 -3.673 2.300 1.00 97.69 105 VAL A N 1
ATOM 820 C CA . VAL A 1 105 ? -4.587 -2.720 3.116 1.00 97.69 105 VAL A CA 1
ATOM 821 C C . VAL A 1 105 ? -3.165 -3.245 3.327 1.00 97.69 105 VAL A C 1
ATOM 823 O O . VAL A 1 105 ? -2.963 -4.391 3.716 1.00 97.69 105 VAL A O 1
ATOM 826 N N . LEU A 1 106 ? -2.165 -2.414 3.072 1.00 96.69 106 LEU A N 1
ATOM 827 C CA . LEU A 1 106 ? -0.748 -2.732 3.194 1.00 96.69 106 LEU A CA 1
ATOM 828 C C . LEU A 1 106 ? -0.143 -1.885 4.312 1.00 96.69 106 LEU A C 1
ATOM 830 O O . LEU A 1 106 ? -0.213 -0.657 4.274 1.00 96.69 106 LEU A O 1
ATOM 834 N N . PHE A 1 107 ? 0.482 -2.532 5.290 1.00 95.25 107 PHE A N 1
ATOM 835 C CA . PHE A 1 107 ? 1.208 -1.861 6.362 1.00 95.25 107 PHE A CA 1
ATOM 836 C C . PHE A 1 107 ? 2.707 -1.946 6.094 1.00 95.25 107 PHE A C 1
ATOM 838 O O . PHE A 1 107 ? 3.308 -3.018 6.196 1.00 95.25 107 PHE A O 1
ATOM 845 N N . ASP A 1 108 ? 3.311 -0.809 5.754 1.00 91.19 108 ASP A N 1
ATOM 846 C CA . ASP A 1 108 ? 4.757 -0.703 5.585 1.00 91.19 108 ASP A CA 1
ATOM 847 C C . ASP A 1 108 ? 5.491 -0.958 6.912 1.00 91.19 108 ASP A C 1
ATOM 849 O O . ASP A 1 108 ? 4.970 -0.681 8.001 1.00 91.19 108 ASP A O 1
ATOM 853 N N . ALA A 1 109 ? 6.728 -1.446 6.818 1.00 90.31 109 ALA A N 1
ATOM 854 C CA . ALA A 1 109 ? 7.539 -1.841 7.963 1.00 90.31 109 ALA A CA 1
ATOM 855 C C . ALA A 1 109 ? 7.940 -0.671 8.872 1.00 90.31 109 ALA A C 1
ATOM 857 O O . ALA A 1 109 ? 8.356 -0.892 10.011 1.00 90.31 109 ALA A O 1
ATOM 858 N N . THR A 1 110 ? 7.775 0.566 8.408 1.00 89.00 110 THR A N 1
ATOM 859 C CA . THR A 1 110 ? 8.052 1.781 9.182 1.00 89.00 110 THR A CA 1
ATOM 860 C C . THR A 1 110 ? 7.015 2.086 10.264 1.00 89.00 110 THR A C 1
ATOM 862 O O . THR A 1 110 ? 7.295 2.860 11.176 1.00 89.00 110 THR A O 1
ATOM 865 N N . ASN A 1 111 ? 5.837 1.456 10.238 1.00 90.44 111 ASN A N 1
ATOM 866 C CA . ASN A 1 111 ? 4.832 1.613 11.295 1.00 90.44 111 ASN A CA 1
ATOM 867 C C . ASN A 1 111 ? 5.170 0.772 12.532 1.00 90.44 111 ASN A C 1
ATOM 869 O O . ASN A 1 111 ? 5.683 -0.334 12.402 1.00 90.44 111 ASN A O 1
ATOM 873 N N . SER A 1 112 ? 4.845 1.247 13.740 1.00 93.31 112 SER A N 1
ATOM 874 C CA . SER A 1 112 ? 5.116 0.482 14.967 1.00 93.31 112 SER A CA 1
ATOM 875 C C . SER A 1 112 ? 4.314 -0.828 15.048 1.00 93.31 112 SER A C 1
ATOM 877 O O . SER A 1 112 ? 3.188 -0.919 14.557 1.00 93.31 112 SER A O 1
ATOM 879 N N . ALA A 1 113 ? 4.865 -1.844 15.724 1.00 95.12 113 ALA A N 1
ATOM 880 C CA . ALA A 1 113 ? 4.251 -3.172 15.819 1.00 95.12 113 ALA A CA 1
ATOM 881 C C . ALA A 1 113 ? 2.882 -3.112 16.511 1.00 95.12 113 ALA A C 1
ATOM 883 O O . ALA A 1 113 ? 1.930 -3.735 16.054 1.00 95.12 113 ALA A O 1
ATOM 884 N N . GLY A 1 114 ? 2.759 -2.289 17.559 1.00 96.00 114 GLY A N 1
ATOM 885 C CA . GLY A 1 114 ? 1.486 -2.061 18.242 1.00 96.00 114 GLY A CA 1
ATOM 886 C C . GLY A 1 114 ? 0.418 -1.446 17.332 1.00 96.00 114 GLY A C 1
ATOM 887 O O . GLY A 1 114 ? -0.734 -1.874 17.377 1.00 96.00 114 GLY A O 1
ATOM 888 N N . LYS A 1 115 ? 0.787 -0.495 16.457 1.00 94.38 115 LYS A N 1
ATOM 889 C CA . LYS A 1 115 ? -0.153 0.075 15.476 1.00 94.38 115 LYS A CA 1
ATOM 890 C C . LYS A 1 115 ? -0.559 -0.946 14.422 1.00 94.38 115 LYS A C 1
ATOM 892 O O . LYS A 1 115 ? -1.747 -1.082 14.161 1.00 94.38 115 LYS A O 1
ATOM 897 N N . ILE A 1 116 ? 0.398 -1.695 13.872 1.00 96.06 116 ILE A N 1
ATOM 898 C CA . ILE A 1 116 ? 0.111 -2.756 12.898 1.00 96.06 116 ILE A CA 1
ATOM 899 C C . ILE A 1 116 ? -0.830 -3.801 13.508 1.00 96.06 116 ILE A C 1
ATOM 901 O O . ILE A 1 116 ? -1.837 -4.136 12.893 1.00 96.06 116 ILE A O 1
ATOM 905 N N . ALA A 1 117 ? -0.557 -4.278 14.726 1.00 96.94 117 ALA A N 1
ATOM 906 C CA . ALA A 1 117 ? -1.405 -5.257 15.406 1.00 96.94 117 ALA A CA 1
ATOM 907 C C . ALA A 1 117 ? -2.831 -4.731 15.626 1.00 96.94 117 ALA A C 1
ATOM 909 O O . ALA A 1 117 ? -3.803 -5.446 15.390 1.00 96.94 117 ALA A O 1
ATOM 910 N N . ARG A 1 118 ? -2.967 -3.463 16.029 1.00 96.38 118 ARG A N 1
ATOM 911 C CA . ARG A 1 118 ? -4.271 -2.808 16.152 1.00 96.38 118 ARG A CA 1
ATOM 912 C C . ARG A 1 118 ? -4.995 -2.727 14.805 1.00 96.38 118 ARG A C 1
ATOM 914 O O . ARG A 1 118 ? -6.148 -3.134 14.723 1.00 96.38 118 ARG A O 1
ATOM 921 N N . TRP A 1 119 ? -4.341 -2.231 13.757 1.00 96.88 119 TRP A N 1
ATOM 922 C CA . TRP A 1 119 ? -4.959 -2.084 12.438 1.00 96.88 119 TRP A CA 1
ATOM 923 C C . TRP A 1 119 ? -5.316 -3.425 11.795 1.00 96.88 119 TRP A C 1
ATOM 925 O O . TRP A 1 119 ? -6.343 -3.511 11.135 1.00 96.88 119 TRP A O 1
ATOM 935 N N . LYS A 1 120 ? -4.533 -4.485 12.028 1.00 97.31 120 LYS A N 1
ATOM 936 C CA . LYS A 1 120 ? -4.893 -5.850 11.620 1.00 97.31 120 LYS A CA 1
ATOM 937 C C . LYS A 1 120 ? -6.208 -6.303 12.249 1.00 97.31 120 LYS A C 1
ATOM 939 O O . LYS A 1 120 ? -7.081 -6.757 11.522 1.00 97.31 120 LYS A O 1
ATOM 944 N N . ARG A 1 121 ? -6.385 -6.096 13.559 1.00 96.94 121 ARG A N 1
ATOM 945 C CA . ARG A 1 121 ? -7.656 -6.393 14.246 1.00 96.94 121 ARG A CA 1
ATOM 946 C C . ARG A 1 121 ? -8.814 -5.570 13.684 1.00 96.94 121 ARG A C 1
ATOM 948 O O . ARG A 1 121 ? -9.900 -6.097 13.487 1.00 96.94 121 ARG A O 1
ATOM 955 N N . GLU A 1 122 ? -8.591 -4.286 13.396 1.00 96.06 122 GLU A N 1
ATOM 956 C CA . GLU A 1 122 ? -9.604 -3.445 12.739 1.00 96.06 122 GLU A CA 1
ATOM 957 C C . GLU A 1 122 ? -9.964 -3.991 11.343 1.00 96.06 122 GLU A C 1
ATOM 959 O O . GLU A 1 122 ? -11.142 -4.069 11.004 1.00 96.06 122 GLU A O 1
ATOM 964 N N . CYS A 1 123 ? -8.982 -4.438 10.552 1.00 97.00 123 CYS A N 1
ATOM 965 C CA . CYS A 1 123 ? -9.229 -5.100 9.270 1.00 97.00 123 CYS A CA 1
ATOM 966 C C . CYS A 1 123 ? -10.009 -6.414 9.425 1.00 97.00 123 CYS A C 1
ATOM 968 O O . CYS A 1 123 ? -10.948 -6.633 8.667 1.00 97.00 123 CYS A O 1
ATOM 970 N N . GLU A 1 124 ? -9.666 -7.255 10.403 1.00 97.25 124 GLU A N 1
ATOM 971 C CA . GLU A 1 124 ? -10.373 -8.511 10.693 1.00 97.25 124 GLU A CA 1
ATOM 972 C C . GLU A 1 124 ? -11.852 -8.263 11.015 1.00 97.25 124 GLU A C 1
ATOM 974 O O . GLU A 1 124 ? -12.723 -8.881 10.405 1.00 97.25 124 GLU A O 1
ATOM 979 N N . LEU A 1 125 ? -12.138 -7.306 11.905 1.00 96.50 125 LEU A N 1
ATOM 980 C CA . LEU A 1 125 ? -13.505 -6.926 12.281 1.00 96.50 125 LEU A CA 1
ATOM 981 C C . LEU A 1 125 ? -14.315 -6.364 11.106 1.00 96.50 125 LEU A C 1
ATOM 983 O O . LEU A 1 125 ? -15.528 -6.537 11.051 1.00 96.50 125 LEU A O 1
ATOM 987 N N . LEU A 1 126 ? -13.652 -5.683 10.170 1.00 94.56 126 LEU A N 1
ATOM 988 C CA . LEU A 1 126 ? -14.274 -5.099 8.981 1.00 94.56 126 LEU A CA 1
ATOM 989 C C . LEU A 1 126 ? -14.274 -6.048 7.772 1.00 94.56 126 LEU A C 1
ATOM 991 O O . LEU A 1 126 ? -14.646 -5.628 6.677 1.00 94.56 126 LEU A O 1
ATOM 995 N N . HIS A 1 127 ? -13.837 -7.301 7.943 1.00 95.62 127 HIS A N 1
ATOM 996 C CA . HIS A 1 127 ? -13.657 -8.279 6.863 1.00 95.62 127 HIS A CA 1
ATOM 997 C C . HIS A 1 127 ? -12.794 -7.763 5.695 1.00 95.62 127 HIS A C 1
ATOM 999 O O . HIS A 1 127 ? -12.983 -8.129 4.534 1.00 95.62 127 HIS A O 1
ATOM 1005 N N . LEU A 1 128 ? -11.818 -6.906 5.999 1.00 96.44 128 LEU A N 1
ATOM 1006 C CA . LEU A 1 128 ? -10.863 -6.368 5.040 1.00 96.44 128 LEU A CA 1
ATOM 1007 C C . LEU A 1 128 ? -9.594 -7.209 5.019 1.00 96.44 128 LEU A C 1
ATOM 1009 O O . LEU A 1 128 ? -9.018 -7.551 6.051 1.00 96.44 128 LEU A O 1
ATOM 1013 N N . ARG A 1 129 ? -9.091 -7.475 3.815 1.00 97.88 129 ARG A N 1
ATOM 1014 C CA . ARG A 1 129 ? -7.777 -8.097 3.658 1.00 97.88 129 ARG A CA 1
ATOM 1015 C C . ARG A 1 129 ? -6.689 -7.099 4.027 1.00 97.88 129 ARG A C 1
ATOM 1017 O O . ARG A 1 129 ? -6.732 -5.942 3.598 1.00 97.88 129 ARG A O 1
ATOM 1024 N N . CYS A 1 130 ? -5.678 -7.567 4.750 1.00 98.12 130 CYS A N 1
ATOM 1025 C CA . CYS A 1 130 ? -4.496 -6.775 5.052 1.00 98.12 130 CYS A CA 1
ATOM 1026 C C . CYS A 1 130 ? -3.199 -7.590 4.981 1.00 98.12 130 CYS A C 1
ATOM 1028 O O . CYS A 1 130 ? -3.212 -8.813 5.103 1.00 98.12 130 CYS A O 1
ATOM 1030 N N . PHE A 1 131 ? -2.078 -6.901 4.773 1.00 98.06 131 PHE A N 1
ATOM 1031 C CA . PHE A 1 131 ? -0.738 -7.484 4.742 1.00 98.06 131 PHE A CA 1
ATOM 1032 C C . PHE A 1 131 ? 0.246 -6.584 5.490 1.00 98.06 131 PHE A C 1
ATOM 1034 O O . PHE A 1 131 ? 0.187 -5.360 5.379 1.00 98.06 131 PHE A O 1
ATOM 1041 N N . SER A 1 132 ? 1.167 -7.186 6.241 1.00 96.69 132 SER A N 1
ATOM 1042 C CA . SER A 1 132 ? 2.211 -6.470 6.979 1.00 96.69 132 SER A CA 1
ATOM 1043 C C . SER A 1 132 ? 3.574 -6.805 6.405 1.00 96.69 132 SER A C 1
ATOM 1045 O O . SER A 1 132 ? 4.040 -7.938 6.520 1.00 96.69 132 SER A O 1
ATOM 1047 N N . ILE A 1 133 ? 4.232 -5.796 5.835 1.00 94.44 133 ILE A N 1
ATOM 1048 C CA . ILE A 1 133 ? 5.592 -5.939 5.313 1.00 94.44 133 ILE A CA 1
ATOM 1049 C C . ILE A 1 133 ? 6.571 -6.228 6.459 1.00 94.44 133 ILE A C 1
ATOM 1051 O O . ILE A 1 133 ? 7.539 -6.960 6.279 1.00 94.44 133 ILE A O 1
ATOM 1055 N N . ARG A 1 134 ? 6.297 -5.709 7.664 1.00 91.56 134 ARG A N 1
ATOM 1056 C CA . ARG A 1 134 ? 7.102 -6.002 8.857 1.00 91.56 134 ARG A CA 1
ATOM 1057 C C . ARG A 1 134 ? 7.113 -7.490 9.201 1.00 91.56 134 ARG A C 1
ATOM 1059 O O . ARG A 1 134 ? 8.163 -8.008 9.555 1.00 91.56 134 ARG A O 1
ATOM 1066 N N . ASP A 1 135 ? 5.958 -8.145 9.118 1.00 93.69 135 ASP A N 1
ATOM 1067 C CA . ASP A 1 135 ? 5.800 -9.514 9.624 1.00 93.69 135 ASP A CA 1
ATOM 1068 C C . ASP A 1 135 ? 6.136 -10.566 8.564 1.00 93.69 135 ASP A C 1
ATOM 1070 O O . ASP A 1 135 ? 6.489 -11.693 8.896 1.00 93.69 135 ASP A O 1
ATOM 1074 N N . SER A 1 136 ? 5.988 -10.217 7.285 1.00 93.12 136 SER A N 1
ATOM 1075 C CA . SER A 1 136 ? 6.050 -11.175 6.176 1.00 93.12 136 SER A CA 1
ATOM 1076 C C . SER A 1 136 ? 7.068 -10.804 5.095 1.00 93.12 136 SER A C 1
ATOM 1078 O O . SER A 1 136 ? 7.181 -11.510 4.097 1.00 93.12 136 SER A O 1
ATOM 1080 N N . GLY A 1 137 ? 7.822 -9.718 5.277 1.00 89.25 137 GLY A N 1
ATOM 1081 C CA . GLY A 1 137 ? 8.778 -9.235 4.288 1.00 89.25 137 GLY A CA 1
ATOM 1082 C C . GLY A 1 137 ? 8.101 -8.607 3.066 1.00 89.25 137 GLY A C 1
ATOM 1083 O O . GLY A 1 137 ? 7.010 -8.040 3.147 1.00 89.25 137 GLY A O 1
ATOM 1084 N N . ALA A 1 138 ? 8.776 -8.656 1.919 1.00 88.12 138 ALA A N 1
ATOM 1085 C CA . ALA A 1 138 ? 8.292 -8.023 0.697 1.00 88.12 138 ALA A CA 1
ATOM 1086 C C . ALA A 1 138 ? 7.030 -8.708 0.144 1.00 88.12 138 ALA A C 1
ATOM 1088 O O . ALA A 1 138 ? 6.954 -9.932 0.057 1.00 88.12 138 ALA A O 1
ATOM 1089 N N . LEU A 1 139 ? 6.065 -7.901 -0.301 1.00 92.88 139 LEU A N 1
ATOM 1090 C CA . LEU A 1 139 ? 4.892 -8.368 -1.036 1.00 92.88 139 LEU A CA 1
ATOM 1091 C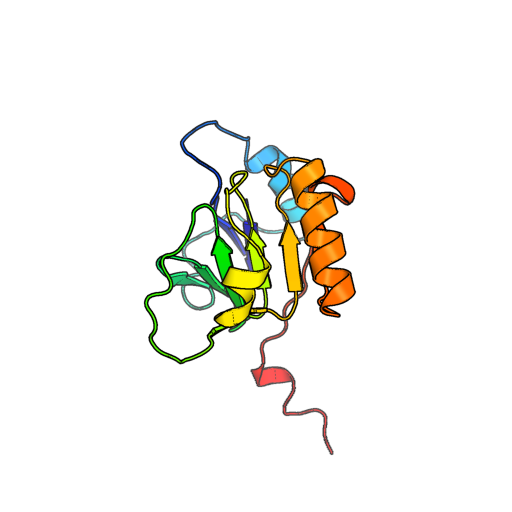 C . LEU A 1 139 ? 5.125 -8.211 -2.542 1.00 92.88 139 LEU A C 1
ATOM 1093 O O . LEU A 1 139 ? 5.399 -7.107 -3.012 1.00 92.88 139 LEU A O 1
ATOM 1097 N N . VAL A 1 140 ? 4.951 -9.295 -3.298 1.00 92.38 140 VAL A N 1
ATOM 1098 C CA . VAL A 1 140 ? 4.999 -9.285 -4.768 1.00 92.38 140 VAL A CA 1
ATOM 1099 C C . VAL A 1 140 ? 3.587 -9.482 -5.315 1.00 92.38 140 VAL A C 1
ATOM 1101 O O . VAL A 1 140 ? 2.900 -10.429 -4.940 1.00 92.38 140 VAL A O 1
ATOM 1104 N N . LEU A 1 141 ? 3.152 -8.584 -6.204 1.00 92.94 141 LEU A N 1
ATOM 1105 C CA . LEU A 1 141 ? 1.824 -8.611 -6.819 1.00 92.94 141 LEU A CA 1
ATOM 1106 C C . LEU A 1 141 ? 1.945 -8.693 -8.341 1.00 92.94 141 LEU A C 1
ATOM 1108 O O . LEU A 1 141 ? 2.485 -7.789 -8.976 1.00 92.94 141 LEU A O 1
ATOM 1112 N N . SER A 1 142 ? 1.399 -9.754 -8.931 1.00 91.50 142 SER A N 1
ATOM 1113 C CA . SER A 1 142 ? 1.277 -9.885 -10.385 1.00 91.50 142 SER A CA 1
ATOM 1114 C C . SER A 1 142 ? -0.013 -9.224 -10.861 1.00 91.50 142 SER A C 1
ATOM 1116 O O . SER A 1 142 ? -1.113 -9.695 -10.569 1.00 91.50 142 SER A O 1
ATOM 1118 N N . LEU A 1 143 ? 0.119 -8.121 -11.595 1.00 89.00 143 LEU A 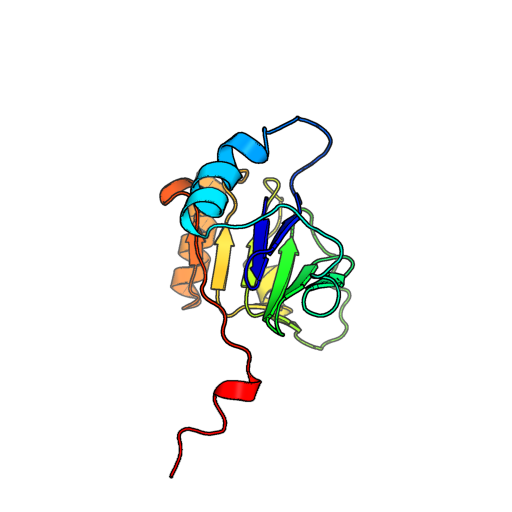N 1
ATOM 1119 C CA . LEU A 1 143 ? -1.019 -7.363 -12.107 1.00 89.00 143 LEU A CA 1
ATOM 1120 C C . LEU A 1 143 ? -1.343 -7.780 -13.538 1.00 89.00 143 LEU A C 1
ATOM 1122 O O . LEU A 1 143 ? -0.450 -7.966 -14.361 1.00 89.00 143 LEU A O 1
ATOM 1126 N N . HIS A 1 144 ? -2.634 -7.876 -13.829 1.00 79.56 144 HIS A N 1
ATOM 1127 C CA . HIS A 1 144 ? -3.141 -8.103 -15.175 1.00 79.56 144 HIS A CA 1
ATOM 1128 C C . HIS A 1 144 ? -3.916 -6.849 -15.595 1.00 79.56 144 HIS A C 1
ATOM 1130 O O . HIS A 1 144 ? -4.689 -6.335 -14.781 1.00 79.56 144 HIS A O 1
ATOM 1136 N N . PRO A 1 145 ? -3.720 -6.334 -16.820 1.00 69.06 145 PRO A N 1
ATOM 1137 C CA . PRO A 1 145 ? -4.558 -5.273 -17.359 1.00 69.06 145 PRO A CA 1
ATOM 1138 C C . PRO A 1 145 ? -6.029 -5.689 -17.327 1.00 69.06 145 PRO A C 1
ATOM 1140 O O . PRO A 1 145 ? -6.377 -6.775 -17.798 1.00 69.06 145 PRO A O 1
ATOM 1143 N N . ASP A 1 146 ? -6.900 -4.811 -16.831 1.00 65.06 146 ASP A N 1
ATOM 1144 C CA . ASP A 1 146 ? -8.343 -5.082 -16.756 1.00 65.06 146 ASP A CA 1
ATOM 1145 C C . ASP A 1 146 ? -8.963 -5.356 -18.149 1.00 65.06 146 ASP A C 1
ATOM 1147 O O . ASP A 1 146 ? -9.976 -6.043 -18.259 1.00 65.06 146 ASP A O 1
ATOM 1151 N N . SER A 1 147 ? -8.306 -4.921 -19.233 1.00 52.56 147 SER A N 1
ATOM 1152 C CA . SER A 1 147 ? -8.703 -5.169 -20.627 1.00 52.56 147 SER A CA 1
ATOM 1153 C C . SER A 1 147 ? -8.520 -6.613 -21.122 1.00 52.56 147 SER A C 1
ATOM 1155 O O . SER A 1 147 ? -9.044 -6.947 -22.181 1.00 52.56 147 SER A O 1
ATOM 1157 N N . LEU A 1 148 ? -7.815 -7.486 -20.391 1.00 47.56 148 LEU A N 1
ATOM 1158 C CA . LEU A 1 148 ? -7.602 -8.888 -20.794 1.00 47.56 148 LEU A CA 1
ATOM 1159 C C . LEU A 1 148 ? -8.588 -9.876 -20.149 1.00 47.56 148 LEU A C 1
ATOM 1161 O O . LEU A 1 148 ? -8.653 -11.033 -20.562 1.00 47.56 148 LEU A O 1
ATOM 1165 N N . ILE A 1 149 ? -9.380 -9.438 -19.167 1.00 49.56 149 ILE A N 1
ATOM 1166 C CA . ILE A 1 149 ? -10.342 -10.303 -18.462 1.00 49.56 149 ILE A CA 1
ATOM 1167 C C . ILE A 1 149 ? -11.661 -10.438 -19.255 1.00 49.56 149 ILE A C 1
ATOM 1169 O O . ILE A 1 149 ? -12.381 -11.421 -19.101 1.00 49.56 149 ILE A O 1
ATOM 1173 N N . ALA A 1 150 ? -11.942 -9.525 -20.192 1.00 43.69 150 ALA A N 1
ATOM 1174 C CA . ALA A 1 150 ? -13.205 -9.470 -20.937 1.00 43.69 150 ALA A CA 1
ATOM 1175 C C . ALA A 1 150 ? -13.382 -10.524 -22.059 1.00 43.69 150 ALA A C 1
ATOM 1177 O O . ALA A 1 150 ? -14.439 -10.562 -22.683 1.00 43.69 150 ALA A O 1
ATOM 1178 N N . HIS A 1 151 ? -12.394 -11.389 -22.332 1.00 41.06 151 HIS A N 1
ATOM 1179 C CA . HIS A 1 151 ? -12.447 -12.327 -23.471 1.00 41.06 151 HIS A CA 1
ATOM 1180 C C . HIS A 1 151 ? -12.443 -13.823 -23.117 1.00 41.06 151 HIS A C 1
ATOM 1182 O O . HIS A 1 151 ? -12.375 -14.655 -24.018 1.00 41.06 151 HIS A O 1
ATOM 1188 N N . ARG A 1 152 ? -12.582 -14.206 -21.841 1.00 39.16 152 ARG A N 1
ATOM 1189 C CA . ARG A 1 152 ? -12.781 -15.618 -21.449 1.00 39.16 152 ARG A CA 1
ATOM 1190 C C . ARG A 1 152 ? -14.221 -15.896 -21.023 1.00 39.16 152 ARG A C 1
ATOM 1192 O O . ARG A 1 152 ? -14.486 -16.267 -19.887 1.00 39.16 152 ARG A O 1
ATOM 1199 N N . GLY A 1 153 ? -15.138 -15.700 -21.964 1.00 46.28 153 GLY A N 1
ATOM 1200 C CA . GLY A 1 153 ? -16.549 -16.036 -21.811 1.00 46.28 153 GLY A CA 1
ATOM 1201 C C . GLY A 1 153 ? -17.208 -16.254 -23.166 1.00 46.28 153 GLY A C 1
ATOM 1202 O O . GLY A 1 153 ? -17.925 -15.376 -23.639 1.00 46.28 153 GLY A O 1
ATOM 1203 N N . LYS A 1 154 ? -16.921 -17.397 -23.791 1.00 35.66 154 LYS A N 1
ATOM 1204 C CA . LYS A 1 154 ? -17.798 -18.099 -24.733 1.00 35.66 154 LYS A CA 1
ATOM 1205 C C . LYS A 1 154 ? -17.579 -19.592 -24.560 1.00 35.66 154 LYS A C 1
ATOM 1207 O O . LYS A 1 154 ? -16.394 -19.972 -24.429 1.00 35.66 154 LYS A O 1
#

Foldseek 3Di:
DDWDDDQQEIDDDDPADDDPCPPPCVQCVVVSVVRNHDHDPPPQPVQWADDPQWIGGLNATEGEPQEDDPPPDPVAAAEHQEYEYANQYPDDVVVVCVRYDYQEYEYELRHDPVVVVVVVVVCVVVVHHYDYCNVVNDDDDDDDRPVVVPPPDD

pLDDT: mean 81.9, std 16.07, range [35.66, 98.12]

Secondary structure (DSSP, 8-state):
-EEEEETTEEEEE--SSTT----HHHHHHHHHHHTT-B---TTGGGTEEEETTEEEETTEEEEEESS--------PPEEEEEEEE-TT----HHHHHHHEEEEEEEE-TTS-HHHHHHHHHHHHHTT--EEEHHHH---------GGGGGG---

Sequence (154 aa):
MIDFIYGRKAHNINYTISDSELDVATYTKPARTLFRVEADSNFLFSALKKYPFGVSFLGKKILILSKLIETSGSGKSFQADYLLITGNSSLKLTDVLQNVKPSLVLFDATNSAGKIARWKRECELLHLRCFSIRDSGALVLSLHPDSLIAHRGK